Protein 7NLJ (pdb70)

InterPro domains:
  IPR042885 Heavy metal-associated isoprenylated plant protein 47/16 [PTHR46932] (3-124)

Organism: Setaria italica (NCBI:txid4555)

B-factor: mean 47.0, std 15.55, range [26.05, 109.4]

Secondary structure (DSSP, 8-state):
---EEEEEEE---SHHHHHHHHHHHHHSTTEEEEEEESTTS-EEEEEESS--HHHHHHHHHHHHS-EEEEEEEE----/--HHHHHHTT--GGGSPPPP----TTSPPP-EEEEEEETTEEEEEEEE-SSEEEEEEETTEEEEEEE-TT--EE----TTEEEEEEEPTT-

Structure (mmCIF, N/CA/C/O backbone):
data_7NLJ
#
_entry.id   7NLJ
#
_cell.length_a   46.208
_cell.length_b   46.684
_cell.length_c   88.953
_cell.angle_alpha   90.000
_cell.angle_beta   90.000
_cell.angle_gamma   90.000
#
_symmetry.space_group_name_H-M   'P 21 21 21'
#
loop_
_entity.id
_entity.type
_entity.pdbx_description
1 polymer sHMA25
2 polymer APikL2A
3 non-polymer 1,2-ETHANEDIOL
4 water water
#
loop_
_atom_site.group_PDB
_atom_site.id
_atom_site.type_symbol
_atom_site.label_atom_id
_atom_site.label_alt_id
_atom_site.label_comp_id
_atom_site.label_asym_id
_atom_site.label_entity_id
_atom_site.label_seq_id
_atom_site.pdbx_PDB_ins_code
_atom_site.Cartn_x
_atom_site.Cartn_y
_atom_site.Cartn_z
_atom_site.occupancy
_atom_site.B_iso_or_equiv
_atom_site.auth_seq_id
_atom_site.auth_comp_id
_atom_site.auth_asym_id
_atom_site.auth_atom_id
_atom_site.pdbx_PDB_model_num
ATOM 1 N N . GLY A 1 1 ? 1.208 33.642 -8.601 1.00 68.91 1 GLY A N 1
ATOM 2 C CA . GLY A 1 1 ? 0.660 33.381 -9.952 1.00 68.06 1 GLY A CA 1
ATOM 3 C C . GLY A 1 1 ? 0.951 31.935 -10.340 1.00 62.69 1 GLY A C 1
ATOM 4 O O . GLY A 1 1 ? 1.531 31.204 -9.539 1.00 62.85 1 GLY A O 1
ATOM 5 N N . PRO A 1 2 ? 0.589 31.490 -11.569 1.00 62.84 2 PRO A N 1
ATOM 6 C CA . PRO A 1 2 ? 0.662 30.067 -11.940 1.00 53.42 2 PRO A CA 1
ATOM 7 C C . PRO A 1 2 ? 2.105 29.514 -11.941 1.00 48.46 2 PRO A C 1
ATOM 8 O O . PRO A 1 2 ? 3.037 30.271 -12.323 1.00 46.72 2 PRO A O 1
ATOM 12 N N . LYS A 1 3 ? 2.275 28.286 -11.453 1.00 39.19 3 LYS A N 1
ATOM 13 C CA . LYS A 1 3 ? 3.541 27.515 -11.426 1.00 39.83 3 LYS A CA 1
ATOM 14 C C . LYS A 1 3 ? 3.202 26.110 -11.942 1.00 35.32 3 LYS A C 1
ATOM 15 O O . LYS A 1 3 ? 2.044 25.689 -11.741 1.00 33.79 3 LYS A O 1
ATOM 21 N N . GLN A 1 4 ? 4.138 25.470 -12.631 1.00 35.08 4 GLN A N 1
ATOM 22 C CA . GLN A 1 4 ? 3.956 24.098 -13.163 1.00 33.17 4 GLN A CA 1
ATOM 23 C C . GLN A 1 4 ? 4.935 23.151 -12.446 1.00 32.45 4 GLN A C 1
ATOM 24 O O . GLN A 1 4 ? 6.089 23.541 -12.107 1.00 32.52 4 GLN A O 1
ATOM 30 N N . LYS A 1 5 ? 4.524 21.904 -12.279 1.00 31.48 5 LYS A N 1
ATOM 31 C CA . LYS A 1 5 ? 5.409 20.794 -11.874 1.00 30.70 5 LYS A CA 1
ATOM 32 C C . LYS A 1 5 ? 5.613 19.938 -13.111 1.00 29.65 5 LYS A C 1
ATOM 33 O O . LYS A 1 5 ? 4.619 19.408 -13.674 1.00 29.92 5 LYS A O 1
ATOM 39 N N . ILE A 1 6 ? 6.835 19.885 -13.592 1.00 27.22 6 ILE A N 1
ATOM 40 C CA . ILE A 1 6 ? 7.116 19.208 -14.883 1.00 28.26 6 ILE A CA 1
ATOM 41 C C . ILE A 1 6 ? 8.091 18.067 -14.601 1.00 27.74 6 ILE A C 1
ATOM 42 O O . ILE A 1 6 ? 9.172 18.328 -14.108 1.00 27.95 6 ILE A O 1
ATOM 47 N N . VAL A 1 7 ? 7.721 16.853 -14.965 1.00 29.00 7 VAL A N 1
ATOM 48 C CA . VAL A 1 7 ? 8.601 15.670 -14.855 1.00 26.97 7 VAL A CA 1
ATOM 49 C C . VAL A 1 7 ? 9.222 15.383 -16.200 1.00 27.24 7 VAL A C 1
ATOM 50 O O . VAL A 1 7 ? 8.509 15.257 -17.250 1.00 27.75 7 VAL A O 1
ATOM 54 N N . ILE A 1 8 ? 10.554 15.234 -16.178 1.00 27.85 8 ILE A N 1
ATOM 55 C CA . ILE A 1 8 ? 11.334 14.860 -17.375 1.00 30.46 8 ILE A CA 1
ATOM 56 C C . ILE A 1 8 ? 11.887 13.462 -17.127 1.00 31.28 8 ILE A C 1
ATOM 57 O O . ILE A 1 8 ? 12.511 13.272 -16.069 1.00 34.18 8 ILE A O 1
ATOM 62 N N . LYS A 1 9 ? 11.657 12.527 -18.044 1.00 33.32 9 LYS A N 1
ATOM 63 C CA . LYS A 1 9 ? 12.306 11.203 -17.985 1.00 33.85 9 LYS A CA 1
ATOM 64 C C . LYS A 1 9 ? 13.598 11.294 -18.794 1.00 35.48 9 LYS A C 1
ATOM 65 O O . LYS A 1 9 ? 13.600 11.947 -19.855 1.00 37.81 9 LYS A O 1
ATOM 71 N N . ALA A 1 10 ? 14.674 10.701 -18.297 1.00 37.35 10 ALA A N 1
ATOM 72 C CA . ALA A 1 10 ? 16.001 10.704 -18.952 1.00 38.75 10 ALA A CA 1
ATOM 73 C C . ALA A 1 10 ? 16.765 9.427 -18.585 1.00 40.76 10 ALA A C 1
ATOM 74 O O . ALA A 1 10 ? 16.320 8.704 -17.688 1.00 40.06 10 ALA A O 1
ATOM 76 N N . THR A 1 11 ? 17.842 9.111 -19.314 1.00 44.16 11 THR A N 1
ATOM 77 C CA . THR A 1 11 ? 18.748 7.988 -19.008 1.00 46.81 11 THR A CA 1
ATOM 78 C C . THR A 1 11 ? 19.640 8.432 -17.846 1.00 46.71 11 THR A C 1
ATOM 79 O O . THR A 1 11 ? 20.576 9.217 -18.074 1.00 48.26 11 THR A O 1
ATOM 83 N N . MET A 1 12 ? 19.238 8.071 -16.636 1.00 46.28 12 MET A N 1
ATOM 84 C CA . MET A 1 12 ? 20.002 8.286 -15.392 1.00 46.38 12 MET A CA 1
ATOM 85 C C . MET A 1 12 ? 19.849 6.986 -14.622 1.00 48.28 12 MET A C 1
ATOM 86 O O . MET A 1 12 ? 18.729 6.718 -14.150 1.00 52.82 12 MET A O 1
ATOM 91 N N . SER A 1 13 ? 20.915 6.198 -14.514 1.00 49.77 13 SER A N 1
ATOM 92 C CA . SER A 1 13 ? 20.892 4.880 -13.832 1.00 50.35 13 SER A CA 1
ATOM 93 C C . SER A 1 13 ? 21.843 4.860 -12.621 1.00 49.10 13 SER A C 1
ATOM 94 O O . SER A 1 13 ? 22.054 3.781 -12.066 1.00 51.10 13 SER A O 1
ATOM 97 N N . ASN A 1 14 ? 22.338 6.007 -12.163 1.00 46.35 14 ASN A N 1
ATOM 98 C CA . ASN A 1 14 ? 23.265 6.061 -11.004 1.00 46.86 14 ASN A CA 1
ATOM 99 C C . ASN A 1 14 ? 23.210 7.449 -10.385 1.00 43.48 14 ASN A C 1
ATOM 100 O O . ASN A 1 14 ? 22.689 8.360 -10.999 1.00 40.28 14 ASN A O 1
ATOM 105 N N . ALA A 1 15 ? 23.708 7.570 -9.164 1.00 44.05 15 ALA A N 1
ATOM 106 C CA . ALA A 1 15 ? 23.674 8.836 -8.402 1.00 44.12 15 ALA A CA 1
ATOM 107 C C . ALA A 1 15 ? 24.478 9.930 -9.136 1.00 44.92 15 ALA A C 1
ATOM 108 O O . ALA A 1 15 ? 24.054 11.102 -9.135 1.00 44.65 15 ALA A O 1
ATOM 110 N N . LYS A 1 16 ? 25.585 9.589 -9.794 1.00 46.45 16 LYS A N 1
ATOM 111 C CA . LYS A 1 16 ? 26.380 10.617 -10.515 1.00 48.93 16 LYS A CA 1
ATOM 112 C C . LYS A 1 16 ? 25.555 11.277 -11.630 1.00 46.76 16 LYS A C 1
ATOM 113 O O . LYS A 1 16 ? 25.588 12.502 -11.751 1.00 44.01 16 LYS A O 1
ATOM 119 N N . SER A 1 17 ? 24.934 10.510 -12.515 1.00 46.81 17 SER A N 1
ATOM 120 C CA . SER A 1 17 ? 24.200 11.118 -13.659 1.00 46.16 17 SER A CA 1
ATOM 121 C C . SER A 1 17 ? 22.951 11.815 -13.113 1.00 41.42 17 SER A C 1
ATOM 122 O O . SER A 1 17 ? 22.597 12.898 -13.605 1.00 41.45 17 SER A O 1
ATOM 125 N N . ARG A 1 18 ? 22.353 11.290 -12.045 1.00 39.43 18 ARG A N 1
ATOM 126 C CA . ARG A 1 18 ? 21.180 11.946 -11.408 1.00 36.68 18 ARG A CA 1
ATOM 127 C C . ARG A 1 18 ? 21.609 13.318 -10.883 1.00 35.48 18 ARG A C 1
ATOM 128 O O . ARG A 1 18 ? 20.870 14.331 -11.108 1.00 37.50 18 ARG A O 1
ATOM 136 N N . ALA A 1 19 ? 22.753 13.360 -10.207 1.00 38.44 19 ALA A N 1
ATOM 137 C CA . ALA A 1 19 ? 23.318 14.603 -9.661 1.00 39.72 19 ALA A CA 1
ATOM 138 C C . ALA A 1 19 ? 23.545 15.610 -10.799 1.00 41.44 19 ALA A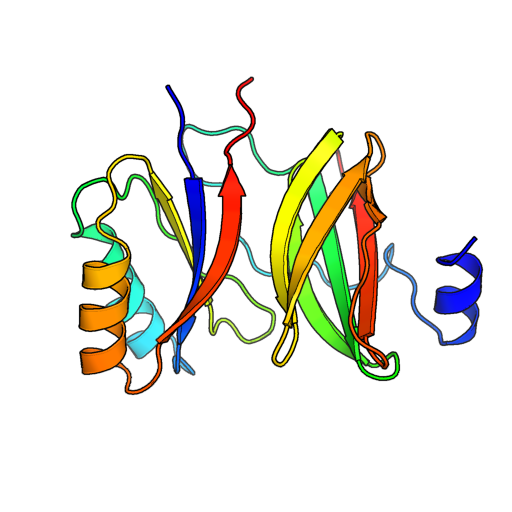 C 1
ATOM 139 O O . ALA A 1 19 ? 23.158 16.773 -10.639 1.00 40.80 19 ALA A O 1
ATOM 141 N N . GLN A 1 20 ? 24.189 15.194 -11.899 1.00 44.65 20 GLN A N 1
ATOM 142 C CA . GLN A 1 20 ? 24.462 16.100 -13.050 1.00 47.05 20 GLN A CA 1
ATOM 143 C C . GLN A 1 20 ? 23.147 16.703 -13.569 1.00 43.02 20 GLN A C 1
ATOM 144 O O . GLN A 1 20 ? 23.118 17.925 -13.817 1.00 43.34 20 GLN A O 1
ATOM 150 N N . ALA A 1 21 ? 22.093 15.900 -13.716 1.00 42.25 21 ALA A N 1
ATOM 151 C CA . ALA A 1 21 ? 20.749 16.343 -14.198 1.00 41.75 21 ALA A CA 1
ATOM 152 C C . ALA A 1 21 ? 20.148 17.400 -13.260 1.00 40.36 21 ALA A C 1
ATOM 153 O O . ALA A 1 21 ? 19.686 18.479 -13.709 1.00 40.52 21 ALA A O 1
ATOM 155 N N . MET A 1 22 ? 20.183 17.123 -11.963 1.00 38.27 22 MET A N 1
ATOM 156 C CA . MET A 1 22 ? 19.695 18.075 -10.945 1.00 38.31 22 MET A CA 1
ATOM 157 C C . MET A 1 22 ? 20.484 19.375 -11.014 1.00 38.42 22 MET A C 1
ATOM 158 O O . MET A 1 22 ? 19.852 20.445 -11.021 1.00 39.09 22 MET A O 1
ATOM 163 N N . VAL A 1 23 ? 21.815 19.334 -11.079 1.00 40.71 23 VAL A N 1
ATOM 164 C CA . VAL A 1 23 ? 22.577 20.613 -11.141 1.00 42.65 23 VAL A CA 1
ATOM 165 C C . VAL A 1 23 ? 22.162 21.407 -12.391 1.00 42.85 23 VAL A C 1
ATOM 166 O O . VAL A 1 23 ? 21.938 22.618 -12.294 1.00 43.24 23 VAL A O 1
ATOM 170 N N . LEU A 1 24 ? 22.092 20.752 -13.542 1.00 45.44 24 LEU A N 1
ATOM 171 C CA . LEU A 1 24 ? 21.732 21.412 -14.832 1.00 48.67 24 LEU A CA 1
ATOM 172 C C . LEU A 1 24 ? 20.336 22.030 -14.714 1.00 46.34 24 LEU A C 1
ATOM 173 O O . LEU A 1 24 ? 20.148 23.201 -15.090 1.00 47.91 24 LEU A O 1
ATOM 178 N N . ALA A 1 25 ? 19.391 21.273 -14.176 1.00 44.75 25 ALA A N 1
ATOM 179 C CA . ALA A 1 25 ? 18.004 21.762 -14.016 1.00 41.50 25 ALA A CA 1
ATOM 180 C C . ALA A 1 25 ? 18.002 22.950 -13.040 1.00 45.29 25 ALA A C 1
ATOM 181 O O . ALA A 1 25 ? 17.318 23.953 -13.310 1.00 46.20 25 ALA A O 1
ATOM 183 N N . SER A 1 26 ? 18.765 22.884 -11.942 1.00 45.16 26 SER A N 1
ATOM 184 C CA . SER A 1 26 ? 18.748 23.933 -10.887 1.00 47.43 26 SER A CA 1
ATOM 185 C C . SER A 1 26 ? 19.255 25.253 -11.446 1.00 49.03 26 SER A C 1
ATOM 186 O O . SER A 1 26 ? 18.866 26.275 -10.910 1.00 51.71 26 SER A O 1
ATOM 189 N N . LYS A 1 27 ? 20.068 25.224 -12.495 1.00 51.06 27 LYS A N 1
ATOM 190 C CA . LYS A 1 27 ? 20.671 26.460 -13.054 1.00 56.15 27 LYS A CA 1
ATOM 191 C C . LYS A 1 27 ? 19.723 27.149 -14.050 1.00 54.99 27 LYS A C 1
ATOM 192 O O . LYS A 1 27 ? 19.961 28.343 -14.361 1.00 56.21 27 LYS A O 1
ATOM 198 N N . ALA A 1 28 ? 18.681 26.459 -14.511 1.00 51.62 28 ALA A N 1
ATOM 199 C CA . ALA A 1 28 ? 17.760 27.002 -15.536 1.00 51.89 28 ALA A CA 1
ATOM 200 C C . ALA A 1 28 ? 16.866 28.083 -14.911 1.00 52.40 28 ALA A C 1
ATOM 201 O O . ALA A 1 28 ? 16.319 27.863 -13.815 1.00 50.46 28 ALA A O 1
ATOM 203 N N . ASN A 1 29 ? 16.705 29.207 -15.615 1.00 52.18 29 ASN A N 1
ATOM 204 C CA . ASN A 1 29 ? 15.812 30.319 -15.206 1.00 53.96 29 ASN A CA 1
ATOM 205 C C . ASN A 1 29 ? 14.417 29.772 -14.959 1.00 49.27 29 ASN A C 1
ATOM 206 O O . ASN A 1 29 ? 13.927 28.915 -15.740 1.00 47.84 29 ASN A O 1
ATOM 211 N N . GLY A 1 30 ? 13.814 30.252 -13.886 1.00 49.06 30 GLY A N 1
ATOM 212 C CA . GLY A 1 30 ? 12.446 29.878 -13.503 1.00 46.84 30 GLY A CA 1
ATOM 213 C C . GLY A 1 30 ? 12.389 28.602 -12.701 1.00 41.89 30 GLY A C 1
ATOM 214 O O . GLY A 1 30 ? 11.338 28.384 -12.093 1.00 41.72 30 GLY A O 1
ATOM 215 N N . VAL A 1 31 ? 13.462 27.810 -12.625 1.00 40.76 31 VAL A N 1
ATOM 216 C CA . VAL A 1 31 ? 13.365 26.551 -11.829 1.00 39.15 31 VAL A CA 1
ATOM 217 C C . VAL A 1 31 ? 13.525 26.916 -10.355 1.00 40.50 31 VAL A C 1
ATOM 218 O O . VAL A 1 31 ? 14.623 27.415 -9.965 1.00 43.21 31 VAL A O 1
ATOM 222 N N . GLY A 1 32 ? 12.461 26.743 -9.579 1.00 37.76 32 GLY A N 1
ATOM 223 C CA . GLY A 1 32 ? 12.427 27.048 -8.136 1.00 39.58 32 GLY A CA 1
ATOM 224 C C . GLY A 1 32 ? 12.963 25.874 -7.323 1.00 38.74 32 GLY A C 1
ATOM 225 O O . GLY A 1 32 ? 13.582 26.098 -6.221 1.00 41.66 32 GLY A O 1
ATOM 226 N N A SER A 1 33 ? 12.728 24.657 -7.817 0.50 36.79 33 SER A N 1
ATOM 227 N N B SER A 1 33 ? 12.749 24.651 -7.808 0.50 36.35 33 SER A N 1
ATOM 228 C CA A SER A 1 33 ? 13.054 23.390 -7.111 0.50 35.27 33 SER A CA 1
ATOM 229 C CA B SER A 1 33 ? 13.225 23.410 -7.139 0.50 34.73 33 SER A CA 1
ATOM 230 C C A SER A 1 33 ? 13.171 22.245 -8.114 0.50 34.45 33 SER A C 1
ATOM 231 C C B SER A 1 33 ? 13.281 22.256 -8.135 0.50 34.42 33 SER A C 1
ATOM 232 O O A SER A 1 33 ? 12.501 22.283 -9.195 0.50 32.58 33 SER A O 1
ATOM 233 O O B SER A 1 33 ? 12.578 22.287 -9.196 0.50 32.95 33 SER A O 1
ATOM 238 N N A VAL A 1 34 ? 13.955 21.226 -7.764 0.50 31.91 34 VAL A N 1
ATOM 239 N N B VAL A 1 34 ? 14.063 21.241 -7.786 0.50 32.98 34 VAL A N 1
ATOM 240 C CA A VAL A 1 34 ? 14.110 20.008 -8.599 0.50 31.68 34 VAL A CA 1
ATOM 241 C CA B VAL A 1 34 ? 14.174 19.988 -8.571 0.50 33.21 34 VAL A CA 1
ATOM 242 C C A VAL A 1 34 ? 14.292 18.810 -7.667 0.50 31.91 34 VAL A C 1
ATOM 243 C C B VAL A 1 34 ? 14.174 18.834 -7.573 0.50 32.03 34 VAL A C 1
ATOM 244 O O A VAL A 1 34 ? 15.088 18.938 -6.719 0.50 32.96 34 VAL A O 1
ATOM 245 O O B VAL A 1 34 ? 14.658 19.026 -6.458 0.50 31.55 34 VAL A O 1
ATOM 252 N N . GLY A 1 35 ? 13.617 17.696 -7.959 1.00 32.03 35 GLY A N 1
ATOM 253 C CA . GLY A 1 35 ? 13.791 16.440 -7.203 1.00 32.23 35 GLY A CA 1
ATOM 254 C C . GLY A 1 35 ? 13.721 15.236 -8.100 1.00 32.56 35 GLY A C 1
ATOM 255 O O . GLY A 1 35 ? 13.052 15.304 -9.136 1.00 33.91 35 GLY A O 1
ATOM 256 N N . ILE A 1 36 ? 14.331 14.141 -7.647 1.00 31.27 36 ILE A N 1
ATOM 257 C CA . ILE A 1 36 ? 14.310 12.841 -8.355 1.00 32.40 36 ILE A CA 1
ATOM 258 C C . ILE A 1 36 ? 12.955 12.187 -8.104 1.00 33.96 36 ILE A C 1
ATOM 259 O O . ILE A 1 36 ? 12.396 12.286 -6.993 1.00 32.69 36 ILE A O 1
ATOM 264 N N . THR A 1 37 ? 12.387 11.574 -9.123 1.00 30.55 37 THR A N 1
ATOM 265 C CA . THR A 1 37 ? 11.145 10.806 -8.956 1.00 31.44 37 THR A CA 1
ATOM 266 C C . THR A 1 37 ? 11.247 9.551 -9.808 1.00 31.89 37 THR A C 1
ATOM 267 O O . THR A 1 37 ? 12.243 9.385 -10.543 1.00 31.90 37 THR A O 1
ATOM 271 N N . GLY A 1 38 ? 10.221 8.719 -9.717 1.00 32.81 38 GLY A N 1
ATOM 272 C CA . GLY A 1 38 ? 10.149 7.533 -10.557 1.00 32.33 38 GLY A CA 1
ATOM 273 C C . GLY A 1 38 ? 10.626 6.308 -9.828 1.00 34.10 38 GLY A C 1
ATOM 274 O O . GLY A 1 38 ? 11.593 6.430 -8.985 1.00 36.78 38 GLY A O 1
ATOM 275 N N . ASP A 1 39 ? 9.977 5.180 -10.125 1.00 34.06 39 ASP A N 1
ATOM 276 C CA . ASP A 1 39 ? 10.334 3.862 -9.518 1.00 37.42 39 ASP A CA 1
ATOM 277 C C . ASP A 1 39 ? 11.816 3.562 -9.804 1.00 38.58 39 ASP A C 1
ATOM 278 O O . ASP A 1 39 ? 12.477 2.986 -8.957 1.00 39.64 39 ASP A O 1
ATOM 283 N N . LEU A 1 40 ? 12.345 3.943 -10.958 1.00 39.66 40 LEU A N 1
ATOM 284 C CA . LEU A 1 40 ? 13.757 3.682 -11.326 1.00 41.16 40 LEU A CA 1
ATOM 285 C C . LEU A 1 40 ? 14.634 4.922 -11.144 1.00 37.18 40 LEU A C 1
ATOM 286 O O . LEU A 1 40 ? 15.789 4.883 -11.546 1.00 39.43 40 LEU A O 1
ATOM 291 N N . LYS A 1 41 ? 14.128 5.961 -10.502 1.00 36.57 41 LYS A N 1
ATOM 292 C CA . LYS A 1 41 ? 14.851 7.239 -10.321 1.00 35.56 41 LYS A CA 1
ATOM 293 C C . LYS A 1 41 ? 15.397 7.710 -11.662 1.00 35.75 41 LYS A C 1
ATOM 294 O O . LYS A 1 41 ? 16.561 8.169 -11.724 1.00 35.73 41 LYS A O 1
ATOM 300 N N . ASP A 1 42 ? 14.579 7.606 -12.716 1.00 33.22 42 ASP A N 1
ATOM 301 C CA . ASP A 1 42 ? 14.968 8.013 -14.090 1.00 36.41 42 ASP A CA 1
ATOM 302 C C . ASP A 1 42 ? 14.207 9.275 -14.461 1.00 33.25 42 ASP A C 1
ATOM 303 O O . ASP A 1 42 ? 14.089 9.566 -15.666 1.00 34.51 42 ASP A O 1
ATOM 308 N N . GLN A 1 43 ? 13.654 9.952 -13.451 1.00 33.90 43 GLN A N 1
ATOM 309 C CA . GLN A 1 43 ? 12.834 11.160 -13.675 1.00 31.53 43 GLN A CA 1
ATOM 310 C C . GLN A 1 43 ? 13.300 12.253 -12.731 1.00 33.17 43 GLN A C 1
ATOM 311 O O . GLN A 1 43 ? 13.647 11.962 -11.571 1.00 32.84 43 GLN A O 1
ATOM 317 N N . LEU A 1 44 ? 13.235 13.476 -13.230 1.00 34.34 44 LEU A N 1
ATOM 318 C CA . LEU A 1 44 ? 13.352 14.671 -12.390 1.00 36.61 44 LEU A CA 1
ATOM 319 C C . LEU A 1 44 ? 12.165 15.595 -12.603 1.00 32.43 44 LEU A C 1
ATOM 320 O O . LEU A 1 44 ? 11.720 15.822 -13.741 1.00 32.08 44 LEU A O 1
ATOM 325 N N . GLU A 1 45 ? 11.680 16.059 -11.475 1.00 31.28 45 GLU A N 1
ATOM 326 C CA . GLU A 1 45 ? 10.560 17.005 -11.442 1.00 29.03 45 GLU A CA 1
ATOM 327 C C . GLU A 1 45 ? 11.111 18.379 -11.131 1.00 28.77 45 GLU A C 1
ATOM 328 O O . GLU A 1 45 ? 11.712 18.572 -10.000 1.00 29.71 45 GLU A O 1
ATOM 334 N N . VAL A 1 46 ? 10.799 19.326 -12.010 1.00 27.11 46 VAL A N 1
ATOM 335 C CA . VAL A 1 46 ? 11.138 20.757 -11.801 1.00 30.45 46 VAL A CA 1
ATOM 336 C C . VAL A 1 46 ? 9.860 21.505 -11.494 1.00 32.12 46 VAL A C 1
ATOM 337 O O . VAL A 1 46 ? 8.815 21.115 -11.987 1.00 31.07 46 VAL A O 1
ATOM 341 N N . VAL A 1 47 ? 9.939 22.538 -10.680 1.00 32.76 47 VAL A N 1
ATOM 342 C CA . VAL A 1 47 ? 8.766 23.350 -10.282 1.00 33.49 47 VAL A CA 1
ATOM 343 C C . VAL A 1 47 ? 9.132 24.805 -10.540 1.00 36.61 47 VAL A C 1
ATOM 344 O O . VAL A 1 47 ? 10.235 25.204 -10.138 1.00 35.51 47 VAL A O 1
ATOM 348 N N . GLY A 1 48 ? 8.246 25.536 -11.202 1.00 35.38 48 GLY A N 1
ATOM 349 C CA . GLY A 1 48 ? 8.493 26.968 -11.432 1.00 37.22 48 GLY A CA 1
ATOM 350 C C . GLY A 1 48 ? 7.610 27.566 -12.486 1.00 38.66 48 GLY A C 1
ATOM 351 O O . GLY A 1 48 ? 6.736 26.880 -13.065 1.00 36.29 48 GLY A O 1
ATOM 352 N N . VAL A 1 49 ? 7.812 28.850 -12.688 1.00 42.39 49 VAL A N 1
ATOM 353 C CA . VAL A 1 49 ? 7.081 29.644 -13.709 1.00 46.05 49 VAL A CA 1
ATOM 354 C C . VAL A 1 49 ? 8.158 30.282 -14.560 1.00 48.48 49 VAL A C 1
ATOM 355 O O . VAL A 1 49 ? 9.240 30.657 -14.006 1.00 45.47 49 VAL A O 1
ATOM 359 N N . GLY A 1 50 ? 7.902 30.321 -15.861 1.00 49.73 50 GLY A N 1
ATOM 360 C CA . GLY A 1 50 ? 8.782 30.976 -16.836 1.00 52.63 50 GLY A CA 1
ATOM 361 C C . GLY A 1 50 ? 9.943 30.070 -17.184 1.00 51.13 50 GLY A C 1
ATOM 362 O O . GLY A 1 50 ? 10.942 30.570 -17.685 1.00 51.19 50 GLY A O 1
ATOM 363 N N . ILE A 1 51 ? 9.828 28.770 -16.904 1.00 51.13 51 ILE A N 1
ATOM 364 C CA . ILE A 1 51 ? 10.918 27.815 -17.236 1.00 50.19 51 ILE A CA 1
ATOM 365 C C . ILE A 1 51 ? 10.938 27.663 -18.748 1.00 56.92 51 ILE A C 1
ATOM 366 O O . ILE A 1 51 ? 9.856 27.454 -19.336 1.00 59.26 51 ILE A O 1
ATOM 371 N N . ASP A 1 52 ? 12.119 27.747 -19.339 1.00 55.29 52 ASP A N 1
ATOM 372 C CA . ASP A 1 52 ? 12.327 27.396 -20.760 1.00 57.81 52 ASP A CA 1
ATOM 373 C C . ASP A 1 52 ? 12.496 25.876 -20.861 1.00 53.91 52 ASP A C 1
ATOM 374 O O . ASP A 1 52 ? 13.623 25.386 -20.840 1.00 52.40 52 ASP A O 1
ATOM 379 N N . ILE A 1 53 ? 11.395 25.140 -20.951 1.00 54.91 53 ILE A N 1
ATOM 380 C CA . ILE A 1 53 ? 11.418 23.653 -20.821 1.00 54.15 53 ILE A CA 1
ATOM 381 C C . ILE A 1 53 ? 12.067 23.064 -22.067 1.00 55.43 53 ILE A C 1
ATOM 382 O O . ILE A 1 53 ? 12.751 22.026 -21.960 1.00 52.35 53 ILE A O 1
ATOM 387 N N . ALA A 1 54 ? 11.767 23.636 -23.228 1.00 57.66 54 ALA A N 1
ATOM 388 C CA . ALA A 1 54 ? 12.308 23.148 -24.510 1.00 59.90 54 ALA A CA 1
ATOM 389 C C . ALA A 1 54 ? 13.829 23.158 -24.374 1.00 59.69 54 ALA A C 1
ATOM 390 O O . ALA A 1 54 ? 14.457 22.111 -24.538 1.00 60.27 54 ALA A O 1
ATOM 392 N N . CYS A 1 55 ? 14.379 24.286 -23.951 1.00 61.86 55 CYS A N 1
ATOM 393 C CA . CYS A 1 55 ? 15.829 24.466 -23.703 1.00 64.32 55 CYS A CA 1
ATOM 394 C C . CYS A 1 55 ? 16.312 23.483 -22.635 1.00 59.05 55 CYS A C 1
ATOM 395 O O . CYS A 1 55 ? 17.363 22.882 -22.825 1.00 61.80 55 CYS A O 1
ATOM 398 N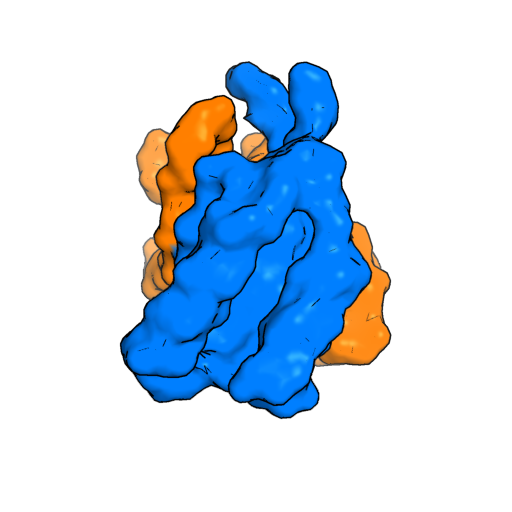 N . LEU A 1 56 ? 15.601 23.359 -21.522 1.00 55.70 56 LEU A N 1
ATOM 399 C CA . LEU A 1 56 ? 16.030 22.462 -20.422 1.00 53.28 56 LEU A CA 1
ATOM 400 C C . LEU A 1 56 ? 16.080 21.010 -20.925 1.00 52.81 56 LEU A C 1
ATOM 401 O O . LEU A 1 56 ? 17.130 20.380 -20.762 1.00 56.29 56 LEU A O 1
ATOM 406 N N . VAL A 1 57 ? 15.028 20.519 -21.589 1.00 50.43 57 VAL A N 1
ATOM 407 C CA . VAL A 1 57 ? 15.008 19.162 -22.216 1.00 49.29 57 VAL A CA 1
ATOM 408 C C . VAL A 1 57 ? 16.177 19.035 -23.223 1.00 52.83 57 VAL A C 1
ATOM 409 O O . VAL A 1 57 ? 16.812 17.963 -23.260 1.00 49.33 57 VAL A O 1
ATOM 413 N N . ARG A 1 58 ? 16.474 20.081 -23.995 1.00 55.70 58 ARG A N 1
ATOM 414 C CA . ARG A 1 58 ? 17.568 20.061 -25.011 1.00 63.95 58 ARG A CA 1
ATOM 415 C C . ARG A 1 58 ? 18.926 19.857 -24.322 1.00 63.94 58 ARG A C 1
ATOM 416 O O . ARG A 1 58 ? 19.706 19.014 -24.802 1.00 60.96 58 ARG A O 1
ATOM 424 N N . CYS A 1 59 ? 19.211 20.615 -23.255 1.00 64.33 59 CYS A N 1
ATOM 425 C CA . CYS A 1 59 ? 20.482 20.549 -22.475 1.00 66.63 59 CYS A CA 1
ATOM 426 C C . CYS A 1 59 ? 20.616 19.165 -21.831 1.00 61.42 59 CYS A C 1
ATOM 427 O O . CYS A 1 59 ? 21.705 18.598 -21.880 1.00 64.35 59 CYS A O 1
ATOM 430 N N . LEU A 1 60 ? 19.541 18.654 -21.230 1.00 56.76 60 LEU A N 1
ATOM 431 C CA . LEU A 1 60 ? 19.523 17.293 -20.641 1.00 53.86 60 LEU A CA 1
ATOM 432 C C . LEU A 1 60 ? 19.642 16.254 -21.761 1.00 56.54 60 LEU A C 1
ATOM 433 O O . LEU A 1 60 ? 20.336 15.245 -21.540 1.00 58.95 60 LEU A O 1
ATOM 438 N N . ARG A 1 61 ? 18.982 16.452 -22.902 1.00 57.60 61 ARG A N 1
ATOM 439 C CA . ARG A 1 61 ? 19.017 15.427 -23.982 1.00 62.11 61 ARG A CA 1
ATOM 440 C C . ARG A 1 61 ? 20.462 15.321 -24.493 1.00 65.98 61 ARG A C 1
ATOM 441 O O . ARG A 1 61 ? 20.899 14.189 -24.774 1.00 67.59 61 ARG A O 1
ATOM 449 N N . LYS A 1 62 ? 21.192 16.441 -24.553 1.00 67.75 62 LYS A N 1
ATOM 450 C CA . LYS A 1 62 ? 22.609 16.476 -25.028 1.00 72.08 62 LYS A CA 1
ATOM 451 C C . LYS A 1 62 ? 23.472 15.718 -24.027 1.00 72.47 62 LYS A C 1
ATOM 452 O O . LYS A 1 62 ? 24.363 14.988 -24.452 1.00 75.65 62 LYS A O 1
ATOM 458 N N . LYS A 1 63 ? 23.248 15.960 -22.739 1.00 68.66 63 LYS A N 1
ATOM 459 C CA . LYS A 1 63 ? 24.133 15.452 -21.668 1.00 67.70 63 LYS A CA 1
ATOM 460 C C . LYS A 1 63 ? 23.889 13.952 -21.486 1.00 65.60 63 LYS A C 1
ATOM 461 O O . LYS A 1 63 ? 24.865 13.247 -21.193 1.00 65.70 63 LYS A O 1
ATOM 467 N N . LEU A 1 64 ? 22.640 13.486 -21.637 1.00 60.84 64 LEU A N 1
ATOM 468 C CA . LEU A 1 64 ? 22.204 12.125 -21.203 1.00 58.55 64 LEU A CA 1
ATOM 469 C C . LEU A 1 64 ? 21.672 11.266 -22.368 1.00 58.65 64 LEU A C 1
ATOM 470 O O . LEU A 1 64 ? 21.243 10.141 -22.073 1.00 59.20 64 LEU A O 1
ATOM 475 N N . ARG A 1 65 ? 21.610 11.773 -23.606 1.00 61.32 65 ARG A N 1
ATOM 476 C CA . ARG A 1 65 ? 21.243 10.995 -24.840 1.00 64.99 65 ARG A CA 1
ATOM 477 C C . ARG A 1 65 ? 19.726 11.030 -25.052 1.00 62.02 65 ARG A C 1
ATOM 478 O O . ARG A 1 65 ? 19.293 11.408 -26.155 1.00 63.07 65 ARG A O 1
ATOM 486 N N . TYR A 1 66 ? 18.965 10.662 -24.011 1.00 57.24 66 TYR A N 1
ATOM 487 C CA . TYR A 1 66 ? 17.484 10.635 -23.989 1.00 52.55 66 TYR A CA 1
ATOM 488 C C . TYR A 1 66 ? 16.955 11.494 -22.821 1.00 47.84 66 TYR A C 1
ATOM 489 O O . TYR A 1 66 ? 17.361 11.293 -21.645 1.00 43.19 66 TYR A O 1
ATOM 498 N N . ALA A 1 67 ? 16.064 12.428 -23.139 1.00 45.56 67 ALA A N 1
ATOM 499 C CA . ALA A 1 67 ? 15.263 13.174 -22.148 1.00 41.74 67 ALA A CA 1
ATOM 500 C C . ALA A 1 67 ? 13.962 13.619 -22.806 1.00 40.98 67 ALA A C 1
ATOM 501 O O . ALA A 1 67 ? 14.008 14.065 -23.959 1.00 42.49 67 ALA A O 1
ATOM 503 N N . GLU A 1 68 ? 12.844 13.498 -22.104 1.00 38.18 68 GLU A N 1
ATOM 504 C CA . GLU A 1 68 ? 11.553 13.999 -22.633 1.00 38.11 68 GLU A CA 1
ATOM 505 C C . GLU A 1 68 ? 10.613 14.282 -21.475 1.00 34.49 68 GLU A C 1
ATOM 506 O O . GLU A 1 68 ? 10.716 13.605 -20.415 1.00 34.43 68 GLU A O 1
ATOM 512 N N . ILE A 1 69 ? 9.693 15.221 -21.701 1.00 33.67 69 ILE A N 1
ATOM 513 C CA . ILE A 1 69 ? 8.667 15.565 -20.706 1.00 32.42 69 ILE A CA 1
ATOM 514 C C . ILE A 1 69 ? 7.724 14.372 -20.630 1.00 31.09 69 ILE A C 1
ATOM 515 O O . ILE A 1 69 ? 7.303 13.900 -21.713 1.00 29.54 69 ILE A O 1
ATOM 520 N N . VAL A 1 70 ? 7.367 13.951 -19.432 1.00 29.70 70 VAL A N 1
ATOM 521 C CA . VAL A 1 70 ? 6.403 12.822 -19.259 1.00 30.69 70 VAL A CA 1
ATOM 522 C C . VAL A 1 70 ? 5.258 13.177 -18.314 1.00 28.28 70 VAL A C 1
ATOM 523 O O . VAL A 1 70 ? 4.334 12.397 -18.318 1.00 31.59 70 VAL A O 1
ATOM 527 N N . LYS A 1 71 ? 5.292 14.292 -17.584 1.00 27.41 71 LYS A N 1
ATOM 528 C CA . LYS A 1 71 ? 4.173 14.709 -16.725 1.00 26.57 71 LYS A CA 1
ATOM 529 C C . LYS A 1 71 ? 4.191 16.218 -16.543 1.00 28.40 71 LYS A C 1
ATOM 530 O O . LYS A 1 71 ? 5.251 16.807 -16.357 1.00 29.12 71 LYS A O 1
ATOM 536 N N . VAL A 1 72 ? 3.004 16.778 -16.605 1.00 26.41 72 VAL A N 1
ATOM 537 C CA . VAL A 1 72 ? 2.784 18.214 -16.328 1.00 26.05 72 VAL A CA 1
ATOM 538 C C . VAL A 1 72 ? 1.594 18.295 -15.392 1.00 27.50 72 VAL A C 1
ATOM 539 O O . VAL A 1 72 ? 0.492 17.854 -15.757 1.00 28.51 72 VAL A O 1
ATOM 543 N N . GLU A 1 73 ? 1.791 18.930 -14.242 1.00 27.98 73 GLU A N 1
ATOM 544 C CA . GLU A 1 73 ? 0.694 19.224 -13.320 1.00 29.81 73 GLU A CA 1
ATOM 545 C C . GLU A 1 73 ? 0.826 20.681 -12.872 1.00 31.80 73 GLU A C 1
ATOM 546 O O . GLU A 1 73 ? 1.923 21.082 -12.425 1.00 31.72 73 GLU A O 1
ATOM 552 N N . GLU A 1 74 ? -0.264 21.415 -12.946 1.00 32.55 74 GLU A N 1
ATOM 553 C CA . GLU A 1 74 ? -0.269 22.822 -12.462 1.00 35.68 74 GLU A CA 1
ATOM 554 C C . GLU A 1 74 ? -0.188 22.769 -10.938 1.00 33.81 74 GLU A C 1
ATOM 555 O O . GLU A 1 74 ? -0.733 21.831 -10.346 1.00 33.11 74 GLU A O 1
ATOM 561 N N . VAL A 1 75 ? 0.527 23.683 -10.286 1.00 35.76 75 VAL A N 1
ATOM 562 C CA . VAL A 1 75 ? 0.488 23.739 -8.795 1.00 36.16 75 VAL A CA 1
ATOM 563 C C . VAL A 1 75 ? -0.893 24.244 -8.388 1.00 39.16 75 VAL A C 1
ATOM 564 O O . VAL A 1 75 ? -1.364 25.255 -8.965 1.00 40.09 75 VAL A O 1
ATOM 568 N N . LYS A 1 76 ? -1.496 23.598 -7.400 1.00 41.46 76 LYS A N 1
ATOM 569 C CA . LYS A 1 76 ? -2.837 23.963 -6.864 1.00 44.87 76 LYS A CA 1
ATOM 570 C C . LYS A 1 76 ? -2.605 24.808 -5.615 1.00 48.70 76 LYS A C 1
ATOM 571 O O . LYS A 1 76 ? -2.030 24.280 -4.641 1.00 50.93 76 LYS A O 1
ATOM 577 N N . ASP A 1 77 ? -2.897 26.096 -5.690 1.00 53.48 77 ASP A N 1
ATOM 578 C CA . ASP A 1 77 ? -2.538 27.059 -4.618 1.00 61.28 77 ASP A CA 1
ATOM 579 C C . ASP A 1 77 ? -3.323 26.721 -3.344 1.00 67.34 77 ASP A C 1
ATOM 580 O O . ASP A 1 77 ? -4.477 26.291 -3.471 1.00 69.47 77 ASP A O 1
ATOM 585 N N . LYS A 1 78 ? -2.676 26.874 -2.178 1.00 71.82 78 LYS A N 1
ATOM 586 C CA . LYS A 1 78 ? -3.289 26.920 -0.823 1.00 77.49 78 LYS A CA 1
ATOM 587 C C . LYS A 1 78 ? -3.681 25.505 -0.388 1.00 78.15 78 LYS A C 1
ATOM 588 O O . LYS A 1 78 ? -4.574 25.397 0.449 1.00 81.49 78 LYS A O 1
ATOM 594 N N . ASN B 2 3 ? -16.813 -0.652 -9.361 1.00 96.18 23 ASN B N 1
ATOM 595 C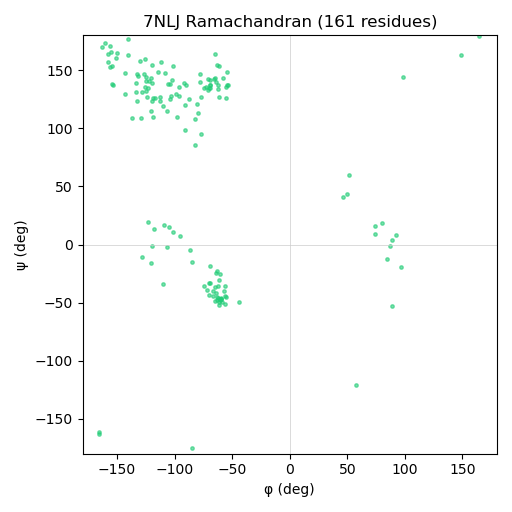 CA . ASN B 2 3 ? -15.508 -0.398 -8.682 1.00 93.83 23 ASN B CA 1
ATOM 596 C C . ASN B 2 3 ? -14.381 -1.094 -9.469 1.00 92.77 23 ASN B C 1
ATOM 597 O O . ASN B 2 3 ? -14.637 -2.163 -10.060 1.00 96.51 23 ASN B O 1
ATOM 602 N N . GLU B 2 4 ? -13.185 -0.491 -9.487 1.00 90.31 24 GLU B N 1
ATOM 603 C CA . GLU B 2 4 ? -11.993 -0.947 -10.256 1.00 86.42 24 GLU B CA 1
ATOM 604 C C . GLU B 2 4 ? -10.817 -1.243 -9.302 1.00 82.04 24 GLU B C 1
ATOM 605 O O . GLU B 2 4 ? -9.865 -1.893 -9.767 1.00 83.26 24 GLU B O 1
ATOM 611 N N . TYR B 2 5 ? -10.861 -0.767 -8.044 1.00 76.43 25 TYR B N 1
ATOM 612 C CA . TYR B 2 5 ? -10.026 -1.239 -6.897 1.00 76.06 25 TYR B CA 1
ATOM 613 C C . TYR B 2 5 ? -10.383 -2.697 -6.580 1.00 80.09 25 TYR B C 1
ATOM 614 O O . TYR B 2 5 ? -9.478 -3.520 -6.400 1.00 79.43 25 TYR B O 1
ATOM 623 N N . LEU B 2 6 ? -11.685 -2.975 -6.476 1.00 81.01 26 LEU B N 1
ATOM 624 C CA . LEU B 2 6 ? -12.277 -4.337 -6.398 1.00 86.50 26 LEU B CA 1
ATOM 625 C C . LEU B 2 6 ? -11.602 -5.249 -7.440 1.00 83.91 26 LEU B C 1
ATOM 626 O O . LEU B 2 6 ? -11.146 -6.342 -7.060 1.00 83.64 26 LEU B O 1
ATOM 631 N N . ASP B 2 7 ? -11.507 -4.806 -8.698 1.00 79.17 27 ASP B N 1
ATOM 632 C CA . ASP B 2 7 ? -10.923 -5.602 -9.812 1.00 77.84 27 ASP B CA 1
ATOM 633 C C . ASP B 2 7 ? -9.402 -5.746 -9.634 1.00 75.06 27 ASP B C 1
ATOM 634 O O . ASP B 2 7 ? -8.859 -6.845 -9.864 1.00 74.05 27 ASP B O 1
ATOM 639 N N . ALA B 2 8 ? -8.713 -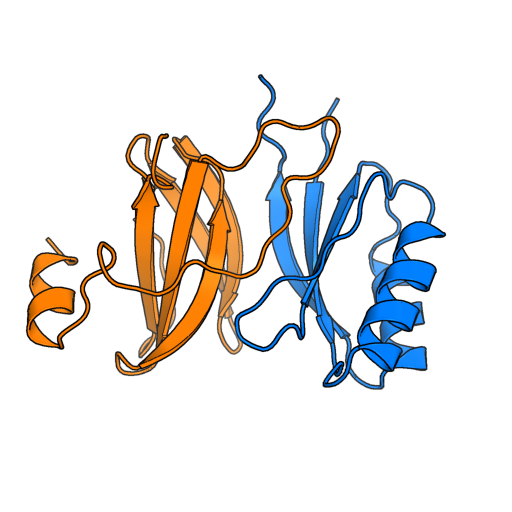4.664 -9.267 1.00 68.04 28 ALA B N 1
ATOM 640 C CA . ALA B 2 8 ? -7.249 -4.683 -9.038 1.00 67.65 28 ALA B CA 1
ATOM 641 C C . ALA B 2 8 ? -6.948 -5.763 -7.999 1.00 69.18 28 ALA B C 1
ATOM 642 O O . ALA B 2 8 ? -6.042 -6.585 -8.241 1.00 67.34 28 ALA B O 1
ATOM 644 N N . LYS B 2 9 ? -7.751 -5.773 -6.931 1.00 72.49 29 LYS B N 1
ATOM 645 C CA . LYS B 2 9 ? -7.610 -6.655 -5.748 1.00 77.94 29 LYS B CA 1
ATOM 646 C C . LYS B 2 9 ? -7.709 -8.123 -6.174 1.00 80.92 29 LYS B C 1
ATOM 647 O O . LYS B 2 9 ? -7.136 -8.955 -5.444 1.00 81.26 29 LYS B O 1
ATOM 653 N N . LYS B 2 10 ? -8.393 -8.415 -7.293 1.00 82.70 30 LYS B N 1
ATOM 654 C CA . LYS B 2 10 ? -8.508 -9.784 -7.880 1.00 88.85 30 LYS B CA 1
ATOM 655 C C . LYS B 2 10 ? -7.142 -10.210 -8.427 1.00 86.50 30 LYS B C 1
ATOM 656 O O . LYS B 2 10 ? -6.835 -11.416 -8.372 1.00 86.76 30 LYS B O 1
ATOM 662 N N . HIS B 2 11 ? -6.367 -9.250 -8.931 1.00 79.54 31 HIS B N 1
ATOM 663 C CA . HIS B 2 11 ? -5.023 -9.473 -9.520 1.00 79.25 31 HIS B CA 1
ATOM 664 C C . HIS B 2 11 ? -3.929 -9.228 -8.469 1.00 77.80 31 HIS B C 1
ATOM 665 O O . HIS B 2 11 ? -2.752 -9.287 -8.851 1.00 76.50 31 HIS B O 1
ATOM 672 N N . GLY B 2 12 ? -4.301 -9.006 -7.199 1.00 77.43 32 GLY B N 1
ATOM 673 C CA . GLY B 2 12 ? -3.385 -8.988 -6.038 1.00 76.81 32 GLY B CA 1
ATOM 674 C C . GLY B 2 12 ? -2.868 -7.589 -5.734 1.00 73.49 32 GLY B C 1
ATOM 675 O O . GLY B 2 12 ? -1.978 -7.442 -4.875 1.00 73.09 32 GLY B O 1
ATOM 676 N N . ILE B 2 13 ? -3.402 -6.568 -6.403 1.00 67.87 33 ILE B N 1
ATOM 677 C CA . ILE B 2 13 ? -2.990 -5.170 -6.141 1.00 62.57 33 ILE B CA 1
ATOM 678 C C . ILE B 2 13 ? -3.712 -4.654 -4.886 1.00 62.69 33 ILE B C 1
ATOM 679 O O . ILE B 2 13 ? -4.962 -4.602 -4.862 1.00 64.19 33 ILE B O 1
ATOM 684 N N . ASP B 2 14 ? -2.945 -4.251 -3.880 1.00 64.27 34 ASP B N 1
ATOM 685 C CA . ASP B 2 14 ? -3.455 -3.507 -2.701 1.00 66.47 34 ASP B CA 1
ATOM 686 C C . ASP B 2 14 ? -2.584 -2.266 -2.512 1.00 64.18 34 ASP B C 1
ATOM 687 O O . ASP B 2 14 ? -1.422 -2.421 -2.066 1.00 69.04 34 ASP B O 1
ATOM 692 N N . LEU B 2 15 ? -3.153 -1.095 -2.799 1.00 62.21 35 LEU B N 1
ATOM 693 C CA . LEU B 2 15 ? -2.469 0.220 -2.698 1.00 57.80 35 LEU B CA 1
ATOM 694 C C . LEU B 2 15 ? -2.028 0.498 -1.257 1.00 61.08 35 LEU B C 1
ATOM 695 O O . LEU B 2 15 ? -1.058 1.248 -1.083 1.00 58.37 35 LEU B O 1
ATOM 700 N N . SER B 2 16 ? -2.756 -0.010 -0.256 1.00 68.74 36 SER B N 1
ATOM 701 C CA . SER B 2 16 ? -2.459 0.224 1.180 1.00 70.04 36 SER B CA 1
ATOM 702 C C . SER B 2 16 ? -1.162 -0.504 1.544 1.00 71.06 36 SER B C 1
ATOM 703 O O . SER B 2 16 ? -0.585 -0.145 2.582 1.00 72.25 36 SER B O 1
ATOM 706 N N . ARG B 2 17 ? -0.721 -1.475 0.733 1.00 69.70 37 ARG B N 1
ATOM 707 C CA . ARG B 2 17 ? 0.544 -2.210 0.981 1.00 72.02 37 ARG B CA 1
ATOM 708 C C . ARG B 2 17 ? 1.513 -2.106 -0.218 1.00 67.65 37 ARG B C 1
ATOM 709 O O . ARG B 2 17 ? 2.434 -2.926 -0.293 1.00 69.15 37 ARG B O 1
ATOM 717 N N . GLU B 2 18 ? 1.357 -1.127 -1.125 1.00 59.17 38 GLU B N 1
ATOM 718 C CA . GLU B 2 18 ? 2.390 -0.815 -2.158 1.00 56.76 38 GLU B CA 1
ATOM 719 C C . GLU B 2 18 ? 3.525 -0.001 -1.513 1.00 53.69 38 GLU B C 1
ATOM 720 O O . GLU B 2 18 ? 3.219 0.804 -0.623 1.00 51.53 38 GLU B O 1
ATOM 726 N N . ARG B 2 19 ? 4.769 -0.165 -1.958 1.00 53.11 39 ARG B N 1
ATOM 727 C CA . ARG B 2 19 ? 5.887 0.685 -1.453 1.00 55.29 39 ARG B CA 1
ATOM 728 C C . ARG B 2 19 ? 5.645 2.093 -1.994 1.00 49.59 39 ARG B C 1
ATOM 729 O O . ARG B 2 19 ? 5.205 2.209 -3.137 1.00 42.76 39 ARG B O 1
ATOM 737 N N . ALA B 2 20 ? 5.840 3.098 -1.148 1.00 46.52 40 ALA B N 1
ATOM 738 C CA . ALA B 2 20 ? 5.629 4.514 -1.502 1.00 45.84 40 ALA B CA 1
ATOM 739 C C . ALA B 2 20 ? 6.446 4.844 -2.753 1.00 42.94 40 ALA B C 1
ATOM 740 O O . ALA B 2 20 ? 7.524 4.284 -2.993 1.00 43.63 40 ALA B O 1
ATOM 742 N N . PRO B 2 21 ? 5.948 5.776 -3.591 1.00 41.91 41 PRO B N 1
ATOM 743 C CA . PRO B 2 21 ? 6.730 6.287 -4.711 1.00 39.21 41 PRO B CA 1
ATOM 744 C C . PRO B 2 21 ? 7.967 7.054 -4.231 1.00 39.61 41 PRO B C 1
ATOM 745 O O . PRO B 2 21 ? 7.989 7.498 -3.089 1.00 37.85 41 PRO B O 1
ATOM 749 N N . ASN B 2 22 ? 8.900 7.276 -5.140 1.00 37.91 42 ASN B N 1
ATOM 750 C CA . ASN B 2 22 ? 10.043 8.193 -4.939 1.00 37.55 42 ASN B CA 1
ATOM 751 C C . ASN B 2 22 ? 9.559 9.580 -5.356 1.00 36.99 42 ASN 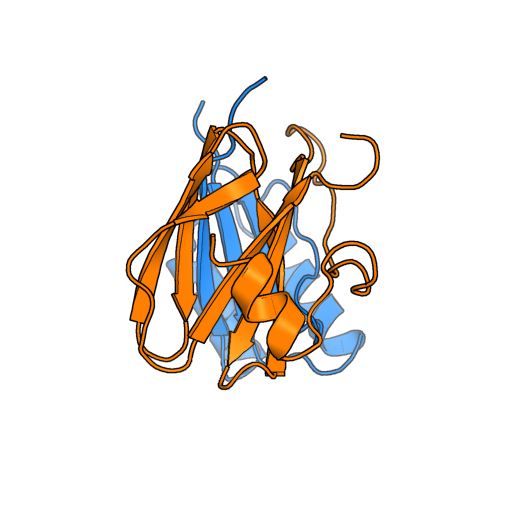B C 1
ATOM 752 O O . ASN B 2 22 ? 9.068 9.702 -6.483 1.00 35.01 42 ASN B O 1
ATOM 757 N N . PHE B 2 23 ? 9.671 10.559 -4.485 1.00 37.94 43 PHE B N 1
ATOM 758 C CA . PHE B 2 23 ? 9.256 11.942 -4.820 1.00 35.90 43 PHE B CA 1
ATOM 759 C C . PHE B 2 23 ? 9.928 12.902 -3.852 1.00 36.85 43 PHE B C 1
ATOM 760 O O . PHE B 2 23 ? 10.529 12.443 -2.905 1.00 37.75 43 PHE B O 1
ATOM 768 N N . VAL B 2 24 ? 9.788 14.209 -4.077 1.00 38.00 44 VAL B N 1
ATOM 769 C CA . VAL B 2 24 ? 10.199 15.217 -3.070 1.00 39.48 44 VAL B CA 1
ATOM 770 C C . VAL B 2 24 ? 8.986 16.106 -2.857 1.00 36.90 44 VAL B C 1
ATOM 771 O O . VAL B 2 24 ? 8.192 16.273 -3.806 1.00 41.24 44 VAL B O 1
ATOM 775 N N . ASP B 2 25 ? 8.846 16.576 -1.634 1.00 38.57 45 ASP B N 1
ATOM 776 C CA . ASP B 2 25 ? 7.997 17.740 -1.301 1.00 38.95 45 ASP B CA 1
ATOM 777 C C . ASP B 2 25 ? 8.842 18.972 -1.600 1.00 38.35 45 ASP B C 1
ATOM 778 O O . ASP B 2 25 ? 9.766 19.289 -0.855 1.00 38.32 45 ASP B O 1
ATOM 783 N N . HIS B 2 26 ? 8.488 19.659 -2.657 1.00 35.02 46 HIS B N 1
ATOM 784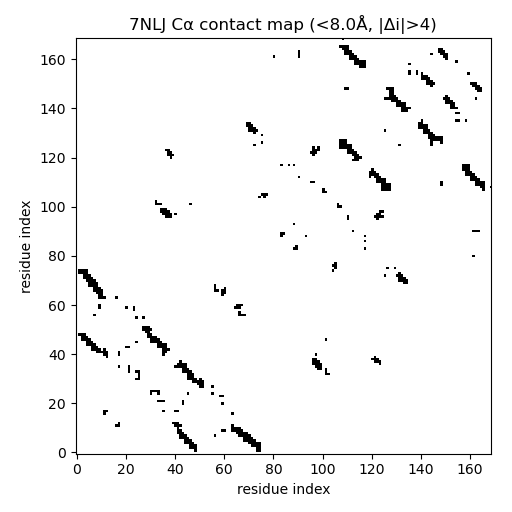 C CA . HIS B 2 26 ? 9.202 20.884 -3.086 1.00 36.13 46 HIS B CA 1
ATOM 785 C C . HIS B 2 26 ? 8.939 22.001 -2.091 1.00 38.47 46 HIS B C 1
ATOM 786 O O . HIS B 2 26 ? 7.823 22.191 -1.644 1.00 36.86 46 HIS B O 1
ATOM 793 N N . PRO B 2 27 ? 9.954 22.814 -1.795 1.00 41.89 47 PRO B N 1
ATOM 794 C CA . PRO B 2 27 ? 9.755 24.014 -0.986 1.00 44.24 47 PRO B CA 1
ATOM 795 C C . PRO B 2 27 ? 8.846 25.035 -1.695 1.00 44.39 47 PRO B C 1
ATOM 796 O O . PRO B 2 27 ? 8.899 25.126 -2.907 1.00 43.96 47 PRO B O 1
ATOM 800 N N . GLY B 2 28 ? 8.001 25.728 -0.927 1.00 46.62 48 GLY B N 1
ATOM 801 C CA . GLY B 2 28 ? 7.222 26.903 -1.375 1.00 48.24 48 GLY B CA 1
ATOM 802 C C . GLY B 2 28 ? 5.889 26.543 -2.019 1.00 46.42 48 GLY B C 1
ATOM 803 O O . GLY B 2 28 ? 5.148 27.463 -2.385 1.00 47.67 48 GLY B O 1
ATOM 804 N N . ILE B 2 29 ? 5.552 25.257 -2.145 1.00 44.01 49 ILE B N 1
ATOM 805 C CA . ILE B 2 29 ? 4.241 24.833 -2.697 1.00 42.12 49 ILE B CA 1
ATOM 806 C C . ILE B 2 29 ? 3.621 23.812 -1.745 1.00 42.43 49 ILE B C 1
ATOM 807 O O . ILE B 2 29 ? 4.323 23.181 -0.971 1.00 41.79 49 ILE B O 1
ATOM 812 N N . PRO B 2 30 ? 2.293 23.620 -1.765 1.00 42.96 50 PRO B N 1
ATOM 813 C CA . PRO B 2 30 ? 1.659 22.610 -0.919 1.00 43.40 50 PRO B CA 1
ATOM 814 C C . PRO B 2 30 ? 2.158 21.218 -1.299 1.00 40.65 50 PRO B C 1
ATOM 815 O O . PRO B 2 30 ? 2.322 20.914 -2.480 1.00 37.50 50 PRO B O 1
ATOM 819 N N . PRO B 2 31 ? 2.467 20.340 -0.327 1.00 39.89 51 PRO B N 1
ATOM 820 C CA . PRO B 2 31 ? 2.719 18.939 -0.644 1.00 39.72 51 PRO B CA 1
ATOM 821 C C . PRO B 2 31 ? 1.535 18.273 -1.351 1.00 38.12 51 PRO B C 1
ATOM 822 O O . PRO B 2 31 ? 0.418 18.513 -0.990 1.00 36.38 51 PRO B O 1
ATOM 826 N N . SER B 2 32 ? 1.835 17.382 -2.288 1.00 34.63 52 SER B N 1
ATOM 827 C CA . SER B 2 32 ? 0.831 16.551 -2.993 1.00 34.51 52 SER B CA 1
ATOM 828 C C . SER B 2 32 ? 0.280 15.556 -1.961 1.00 35.51 52 SER B C 1
ATOM 829 O O . SER B 2 32 ? 1.069 15.039 -1.159 1.00 36.78 52 SER B O 1
ATOM 832 N N . ASP B 2 33 ? -1.038 15.345 -1.958 1.00 35.57 53 ASP B N 1
ATOM 833 C CA . ASP B 2 33 ? -1.745 14.567 -0.917 1.00 38.11 53 ASP B CA 1
ATOM 834 C C . ASP B 2 33 ? -2.189 13.196 -1.451 1.00 39.18 53 ASP B C 1
ATOM 835 O O . ASP B 2 33 ? -2.733 12.431 -0.639 1.00 42.91 53 ASP B O 1
ATOM 840 N N . CYS B 2 34 ? -1.941 12.900 -2.731 1.00 36.39 54 CYS B N 1
ATOM 841 C CA . CYS B 2 34 ? -2.336 11.646 -3.413 1.00 37.26 54 CYS B CA 1
ATOM 842 C C . CYS B 2 34 ? -1.114 10.895 -3.943 1.00 35.87 54 CYS B C 1
ATOM 843 O O . CYS B 2 34 ? -0.139 11.522 -4.446 1.00 31.73 54 CYS B O 1
ATOM 846 N N . PHE B 2 35 ? -1.124 9.579 -3.798 1.00 34.63 55 PHE B N 1
ATOM 847 C CA . PHE B 2 35 ? -0.166 8.704 -4.501 1.00 35.17 55 PHE B CA 1
ATOM 848 C C . PHE B 2 35 ? -0.923 8.093 -5.677 1.00 34.99 55 PHE B C 1
ATOM 849 O O . PHE B 2 35 ? -2.162 7.848 -5.540 1.00 37.92 55 PHE B O 1
ATOM 857 N N . TRP B 2 36 ? -0.228 7.970 -6.803 1.00 33.39 56 TRP B N 1
ATOM 858 C CA . TRP B 2 36 ? -0.711 7.196 -7.969 1.00 32.72 56 TRP B CA 1
ATOM 859 C C . TRP B 2 36 ? 0.283 6.094 -8.270 1.00 33.17 56 TRP B C 1
ATOM 860 O O . TRP B 2 36 ? 1.549 6.274 -8.129 1.00 31.88 56 TRP B O 1
ATOM 871 N N . PHE B 2 37 ? -0.287 4.963 -8.667 1.00 34.08 57 PHE B N 1
ATOM 872 C CA . PHE B 2 37 ? 0.448 3.756 -9.063 1.00 34.38 57 PHE B CA 1
ATOM 873 C C . PHE B 2 37 ? 0.014 3.333 -10.471 1.00 36.40 57 PHE B C 1
ATOM 874 O O . PHE B 2 37 ? -1.213 3.274 -10.738 1.00 34.58 57 PHE B O 1
ATOM 882 N N . LEU B 2 38 ? 0.990 3.055 -11.338 1.00 35.58 58 LEU B N 1
ATOM 883 C CA . LEU B 2 38 ? 0.726 2.794 -12.767 1.00 35.15 58 LEU B CA 1
ATOM 884 C C . LEU B 2 38 ? 1.161 1.359 -13.086 1.00 36.81 58 LEU B C 1
ATOM 885 O O . LEU B 2 38 ? 2.329 1.043 -12.878 1.00 38.32 58 LEU B O 1
ATOM 890 N N . TYR B 2 39 ? 0.251 0.576 -13.648 1.00 38.37 59 TYR B N 1
ATOM 891 C CA . TYR B 2 39 ? 0.425 -0.878 -13.940 1.00 40.52 59 TYR B CA 1
ATOM 892 C C . TYR B 2 39 ? 0.225 -1.130 -15.432 1.00 42.00 59 TYR B C 1
ATOM 893 O O . TYR B 2 39 ? -0.677 -0.479 -16.037 1.00 38.38 59 TYR B O 1
ATOM 902 N N . LYS B 2 40 ? 1.034 -2.009 -16.015 1.00 43.89 60 LYS B N 1
ATOM 903 C CA . LYS B 2 40 ? 0.855 -2.518 -17.393 1.00 45.46 60 LYS B CA 1
ATOM 904 C C . LYS B 2 40 ? 0.651 -4.013 -17.290 1.00 49.60 60 LYS B C 1
ATOM 905 O O . LYS B 2 40 ? 1.517 -4.641 -16.641 1.00 49.14 60 LYS B O 1
ATOM 911 N N . ASN B 2 41 ? -0.440 -4.527 -17.877 1.00 46.94 61 ASN B N 1
ATOM 912 C CA . ASN B 2 41 ? -0.825 -5.953 -17.727 1.00 52.58 61 ASN B CA 1
ATOM 913 C C . ASN B 2 41 ? -0.705 -6.271 -16.234 1.00 53.86 61 ASN B C 1
ATOM 914 O O . ASN B 2 41 ? -0.156 -7.335 -15.878 1.00 55.20 61 ASN B O 1
ATOM 919 N N . TYR B 2 42 ? -1.136 -5.326 -15.390 1.00 53.33 62 TYR B N 1
ATOM 920 C CA . TYR B 2 42 ? -1.309 -5.502 -13.928 1.00 55.94 62 TYR B CA 1
ATOM 921 C C . TYR B 2 42 ? 0.044 -5.529 -13.212 1.00 53.97 62 TYR B C 1
ATOM 922 O O . TYR B 2 42 ? 0.033 -5.863 -12.025 1.00 55.80 62 TYR B O 1
ATOM 931 N N . VAL B 2 43 ? 1.147 -5.216 -13.901 1.00 51.10 63 VAL B N 1
ATOM 932 C CA . VAL B 2 43 ? 2.503 -5.169 -13.284 1.00 51.38 63 VAL B CA 1
ATOM 933 C C . VAL B 2 43 ? 2.863 -3.695 -13.062 1.00 48.44 63 VAL B C 1
ATOM 934 O O . VAL B 2 43 ? 2.753 -2.931 -14.020 1.00 44.59 63 VAL B O 1
ATOM 938 N N . ARG B 2 44 ? 3.258 -3.337 -11.836 1.00 48.89 64 ARG B N 1
ATOM 939 C CA . ARG B 2 44 ? 3.694 -1.954 -11.480 1.00 46.04 64 ARG B CA 1
ATOM 940 C C . ARG B 2 44 ? 4.822 -1.529 -12.414 1.00 44.60 64 ARG B C 1
ATOM 941 O O . ARG B 2 44 ? 5.858 -2.180 -12.422 1.00 44.90 64 ARG B O 1
ATOM 949 N N . GLN B 2 45 ? 4.673 -0.390 -13.078 1.00 40.60 65 GLN B N 1
ATOM 950 C CA . GLN B 2 45 ? 5.723 0.200 -13.948 1.00 41.64 65 GLN B CA 1
ATOM 951 C C . GLN B 2 45 ? 6.281 1.473 -13.295 1.00 37.98 65 GLN B C 1
ATOM 952 O O . GLN B 2 45 ? 7.416 1.837 -13.599 1.00 37.76 65 GLN B O 1
ATOM 958 N N . ASP B 2 46 ? 5.438 2.216 -12.593 1.00 37.49 66 ASP B N 1
ATOM 959 C CA . ASP B 2 46 ? 5.883 3.518 -12.023 1.00 34.92 66 ASP B CA 1
ATOM 960 C C . ASP B 2 46 ? 4.884 3.941 -10.955 1.00 34.16 66 ASP B C 1
ATOM 961 O O . ASP B 2 46 ? 3.798 3.364 -10.865 1.00 35.19 66 ASP B O 1
ATOM 966 N N . ALA B 2 47 ? 5.233 4.978 -10.199 1.00 31.92 67 ALA B N 1
ATOM 967 C CA . ALA B 2 47 ? 4.379 5.557 -9.159 1.00 30.73 67 ALA B CA 1
ATOM 968 C C . ALA B 2 47 ? 4.856 6.987 -8.940 1.00 29.64 67 ALA B C 1
ATOM 969 O O . ALA B 2 47 ? 6.033 7.296 -9.279 1.00 31.59 67 ALA B O 1
ATOM 971 N N . GLY B 2 48 ? 3.959 7.808 -8.420 1.00 30.92 68 GLY B N 1
ATOM 972 C CA . GLY B 2 48 ? 4.271 9.217 -8.138 1.00 32.21 68 GLY B CA 1
ATOM 973 C C . GLY B 2 48 ? 3.241 9.846 -7.261 1.00 31.73 68 GLY B C 1
ATOM 974 O O . GLY B 2 48 ? 2.473 9.125 -6.563 1.00 32.32 68 GLY B O 1
ATOM 975 N N . VAL B 2 49 ? 3.208 11.175 -7.263 1.00 28.69 69 VAL B N 1
ATOM 976 C CA . VAL B 2 49 ? 2.264 11.897 -6.401 1.00 29.25 69 VAL B CA 1
ATOM 977 C C . VAL B 2 49 ? 1.463 12.831 -7.291 1.00 27.96 69 VAL B C 1
ATOM 978 O O . VAL B 2 49 ? 1.926 13.115 -8.400 1.00 26.74 69 VAL B O 1
ATOM 982 N N . CYS B 2 50 ? 0.310 13.258 -6.813 1.00 32.70 70 CYS B N 1
ATOM 983 C CA . CYS B 2 50 ? -0.524 14.281 -7.494 1.00 30.11 70 CYS B CA 1
ATOM 984 C C . CYS B 2 50 ? -1.419 14.980 -6.480 1.00 32.84 70 CYS B C 1
ATOM 985 O O . CYS B 2 50 ? -1.493 14.509 -5.324 1.00 34.23 70 CYS B O 1
ATOM 988 N N . GLN B 2 51 ? -2.087 16.054 -6.889 1.00 33.20 71 GLN B N 1
ATOM 989 C CA . GLN B 2 51 ? -2.947 16.839 -5.966 1.00 34.15 71 GLN B CA 1
ATOM 990 C C . GLN B 2 51 ? -4.396 16.362 -6.135 1.00 34.57 71 GLN B C 1
ATOM 991 O O . GLN B 2 51 ? -4.825 16.128 -7.275 1.00 36.05 71 GLN B O 1
ATOM 997 N N . SER B 2 52 ? -5.081 16.171 -5.007 1.00 37.15 72 SER B N 1
ATOM 998 C CA . SER B 2 52 ? -6.514 15.805 -4.961 1.00 37.66 72 SER B CA 1
ATOM 999 C C . SER B 2 52 ? -7.359 16.904 -5.605 1.00 38.80 72 SER B C 1
ATOM 1000 O O . SER B 2 52 ? -6.962 18.086 -5.577 1.00 38.95 72 SER B O 1
ATOM 1003 N N . ASP B 2 53 ? -8.526 16.528 -6.126 1.00 39.71 73 ASP B N 1
ATOM 1004 C CA . ASP B 2 53 ? -9.531 17.470 -6.674 1.00 40.21 73 ASP B CA 1
ATOM 1005 C C . ASP B 2 53 ? -8.818 18.374 -7.668 1.00 39.71 73 ASP B C 1
ATOM 1006 O O . ASP B 2 53 ? -8.767 19.585 -7.424 1.00 40.95 73 ASP B O 1
ATOM 1011 N N . TRP B 2 54 ? -8.227 17.777 -8.707 1.00 37.22 74 TRP B N 1
ATOM 1012 C CA . TRP B 2 54 ? -7.343 18.452 -9.684 1.00 36.40 74 TRP B CA 1
ATOM 1013 C C . TRP B 2 54 ? -7.179 17.520 -10.891 1.00 34.13 74 TRP B C 1
ATOM 1014 O O . TRP B 2 54 ? -7.927 16.526 -11.029 1.00 34.78 74 TRP B O 1
ATOM 1025 N N . SER B 2 55 ? -6.185 17.767 -11.716 1.00 33.28 75 SER B N 1
ATOM 1026 C CA . SER B 2 55 ? -5.873 16.884 -12.849 1.00 32.68 75 SER B CA 1
ATOM 1027 C C . SER B 2 55 ? -4.406 17.071 -13.207 1.00 32.54 75 SER B C 1
ATOM 1028 O O . SER B 2 55 ? -3.795 18.061 -12.777 1.00 31.84 75 SER B O 1
ATOM 1031 N N . PHE B 2 56 ? -3.888 16.153 -14.001 1.00 28.64 76 PHE B N 1
ATOM 1032 C CA . PHE B 2 56 ? -2.531 16.251 -14.563 1.00 28.99 76 PHE B CA 1
ATOM 1033 C C . PHE B 2 56 ? -2.493 15.538 -15.894 1.00 28.87 76 PHE B C 1
ATOM 1034 O O . PHE B 2 56 ? -3.419 14.726 -16.199 1.00 30.89 76 PHE B O 1
ATOM 1042 N N . ASP B 2 57 ? -1.492 15.866 -16.688 1.00 27.56 77 ASP B N 1
ATOM 1043 C CA . ASP B 2 57 ? -1.267 15.202 -17.980 1.00 29.67 77 ASP B CA 1
ATOM 1044 C C . ASP B 2 57 ? -0.067 14.277 -17.799 1.00 26.33 77 ASP B C 1
ATOM 1045 O O . ASP B 2 57 ? 0.937 14.700 -17.196 1.00 26.15 77 ASP B O 1
ATOM 1050 N N . MET B 2 58 ? -0.099 13.063 -18.342 1.00 26.64 78 MET B N 1
ATOM 1051 C CA . MET B 2 58 ? 1.043 12.153 -18.250 1.00 28.86 78 MET B CA 1
ATOM 1052 C C . MET B 2 58 ? 1.188 11.364 -19.538 1.00 30.00 78 MET B C 1
ATOM 1053 O O . MET B 2 58 ? 0.164 11.043 -20.174 1.00 27.70 78 MET B O 1
ATOM 1058 N N . LYS B 2 59 ? 2.416 11.043 -19.895 1.00 28.73 79 LYS B N 1
ATOM 1059 C CA . LYS B 2 59 ? 2.706 10.181 -21.035 1.00 32.55 79 LYS B CA 1
ATOM 1060 C C . LYS B 2 59 ? 2.772 8.744 -20.521 1.00 33.58 79 LYS B C 1
ATOM 1061 O O . LYS B 2 59 ? 3.607 8.461 -19.653 1.00 34.65 79 LYS B O 1
ATOM 1067 N N . ILE B 2 60 ? 1.894 7.917 -21.061 1.00 33.06 80 ILE B N 1
ATOM 1068 C CA . ILE B 2 60 ? 1.783 6.460 -20.775 1.00 35.79 80 ILE B CA 1
ATOM 1069 C C . ILE B 2 60 ? 2.033 5.798 -22.114 1.00 35.64 80 ILE B C 1
ATOM 1070 O O . ILE B 2 60 ? 1.189 5.947 -22.997 1.00 35.50 80 ILE B O 1
ATOM 1075 N N . GLY B 2 61 ? 3.190 5.136 -22.254 1.00 40.69 81 GLY B N 1
ATOM 1076 C CA . GLY B 2 61 ? 3.655 4.561 -23.535 1.00 43.97 81 GLY B CA 1
ATOM 1077 C C . GLY B 2 61 ? 3.739 5.673 -24.567 1.00 43.04 81 GLY B C 1
ATOM 1078 O O . GLY B 2 61 ? 4.426 6.681 -24.271 1.00 42.33 81 GLY B O 1
ATOM 1079 N N . GLN B 2 62 ? 3.000 5.560 -25.672 1.00 44.50 82 GLN B N 1
ATOM 1080 C CA . GLN B 2 62 ? 3.022 6.530 -26.804 1.00 46.42 82 GLN B CA 1
ATOM 1081 C C . GLN B 2 62 ? 2.040 7.679 -26.571 1.00 40.94 82 GLN B C 1
ATOM 1082 O O . GLN B 2 62 ? 1.934 8.558 -27.464 1.00 42.19 82 GLN B O 1
ATOM 1088 N N . TYR B 2 63 ? 1.258 7.618 -25.492 1.00 36.31 83 TYR B N 1
ATOM 1089 C CA . TYR B 2 63 ? -0.010 8.379 -25.333 1.00 33.90 83 TYR B CA 1
ATOM 1090 C C . TYR B 2 63 ? 0.108 9.438 -24.247 1.00 31.23 83 TYR B C 1
ATOM 1091 O O . TYR B 2 63 ? 0.345 9.139 -23.054 1.00 30.63 83 TYR B O 1
ATOM 1100 N N . TRP B 2 64 ? -0.156 10.701 -24.621 1.00 30.86 84 TRP B N 1
ATOM 1101 C CA . TRP B 2 64 ? -0.468 11.740 -23.617 1.00 28.82 84 TRP B CA 1
ATOM 1102 C C . TRP B 2 64 ? -1.904 11.549 -23.158 1.00 28.66 84 TRP B C 1
ATOM 1103 O O . TRP B 2 64 ? -2.804 11.535 -24.019 1.00 30.63 84 TRP B O 1
ATOM 1114 N N . VAL B 2 65 ? -2.094 11.456 -21.870 1.00 27.75 85 VAL B N 1
ATOM 1115 C CA . VAL B 2 65 ? -3.406 11.235 -21.212 1.00 32.33 85 VAL B CA 1
ATOM 1116 C C . VAL B 2 65 ? -3.660 12.340 -20.199 1.00 30.90 85 VAL B C 1
ATOM 1117 O O . VAL B 2 65 ? -2.718 12.755 -19.516 1.00 32.51 85 VAL B O 1
ATOM 1121 N N . THR B 2 66 ? -4.909 12.757 -20.063 1.00 31.03 86 THR B N 1
ATOM 1122 C CA . THR B 2 66 ? -5.286 13.588 -18.904 1.00 31.38 86 THR B CA 1
ATOM 1123 C C . THR B 2 66 ? -5.881 12.677 -17.828 1.00 32.59 86 THR B C 1
ATOM 1124 O O . THR B 2 66 ? -6.776 11.874 -18.142 1.00 35.24 86 THR B O 1
ATOM 1128 N N . ILE B 2 67 ? -5.357 12.788 -16.625 1.00 30.26 87 ILE B N 1
ATOM 1129 C CA . ILE B 2 67 ? -5.797 12.054 -15.425 1.00 31.98 87 ILE B CA 1
ATOM 1130 C C . ILE B 2 67 ? -6.458 13.068 -14.505 1.00 33.38 87 ILE B C 1
ATOM 1131 O O . ILE B 2 67 ? -5.819 14.051 -14.074 1.00 32.26 87 ILE B O 1
ATOM 1136 N N . HIS B 2 68 ? -7.731 12.838 -14.223 1.00 33.64 88 HIS B N 1
ATOM 1137 C CA . HIS B 2 68 ? -8.504 13.580 -13.213 1.00 35.04 88 HIS B CA 1
ATOM 1138 C C . HIS B 2 68 ? -8.375 12.881 -11.864 1.00 34.74 88 HIS B C 1
ATOM 1139 O O . HIS B 2 68 ? -8.495 11.638 -11.797 1.00 34.98 88 HIS B O 1
ATOM 1146 N N . THR B 2 69 ? -8.190 13.675 -10.823 1.00 34.44 89 THR B N 1
ATOM 1147 C CA . THR B 2 69 ? -7.972 13.193 -9.437 1.00 35.26 89 THR B CA 1
ATOM 1148 C C . THR B 2 69 ? -9.099 13.790 -8.591 1.00 35.71 89 THR B C 1
ATOM 1149 O O . THR B 2 69 ? -9.138 15.034 -8.439 1.00 37.86 89 THR B O 1
ATOM 1153 N N . ASP B 2 70 ? -9.986 12.981 -8.050 1.00 38.97 90 ASP B N 1
ATOM 1154 C CA . ASP B 2 70 ? -11.136 13.568 -7.321 1.00 40.81 90 ASP B CA 1
ATOM 1155 C C . ASP B 2 70 ? -10.706 13.872 -5.873 1.00 43.65 90 ASP B C 1
ATOM 1156 O O . ASP B 2 70 ? -9.518 13.693 -5.529 1.00 43.79 90 ASP B O 1
ATOM 1161 N N . GLU B 2 71 ? -11.643 14.318 -5.042 1.00 46.16 91 GLU B N 1
ATOM 1162 C CA . GLU B 2 71 ? -11.323 14.823 -3.678 1.00 48.56 91 GLU B CA 1
ATOM 1163 C C . GLU B 2 71 ? -10.740 13.695 -2.840 1.00 45.39 91 GLU B C 1
ATOM 1164 O O . GLU B 2 71 ? -10.020 14.002 -1.910 1.00 47.47 91 GLU B O 1
ATOM 1170 N N . GLY B 2 72 ? -11.012 12.440 -3.192 1.00 44.69 92 GLY B N 1
ATOM 1171 C CA . GLY B 2 72 ? -10.502 11.278 -2.448 1.00 46.74 92 GLY B CA 1
ATOM 1172 C C . GLY B 2 72 ? -9.364 10.550 -3.146 1.00 44.88 92 GLY B C 1
ATOM 1173 O O . GLY B 2 72 ? -9.071 9.423 -2.737 1.00 45.28 92 GLY B O 1
ATOM 1174 N N . CYS B 2 73 ? -8.733 11.151 -4.161 1.00 44.11 93 CYS B N 1
ATOM 1175 C CA . CYS B 2 73 ? -7.568 10.593 -4.904 1.00 41.10 93 CYS B CA 1
ATOM 1176 C C . CYS B 2 73 ? -8.022 9.456 -5.833 1.00 42.03 93 CYS B C 1
ATOM 1177 O O . CYS B 2 73 ? -7.171 8.741 -6.354 1.00 40.76 93 CYS B O 1
ATOM 1180 N N . ARG B 2 74 ? -9.308 9.334 -6.120 1.00 40.82 94 ARG B N 1
ATOM 1181 C CA . ARG B 2 74 ? -9.718 8.386 -7.185 1.00 44.18 94 ARG B CA 1
ATOM 1182 C C . ARG B 2 74 ? -9.354 9.010 -8.550 1.00 39.24 94 ARG B C 1
ATOM 1183 O O . ARG B 2 74 ? -9.639 10.219 -8.791 1.00 39.62 94 ARG B O 1
ATOM 1191 N N . LEU B 2 75 ? -8.761 8.203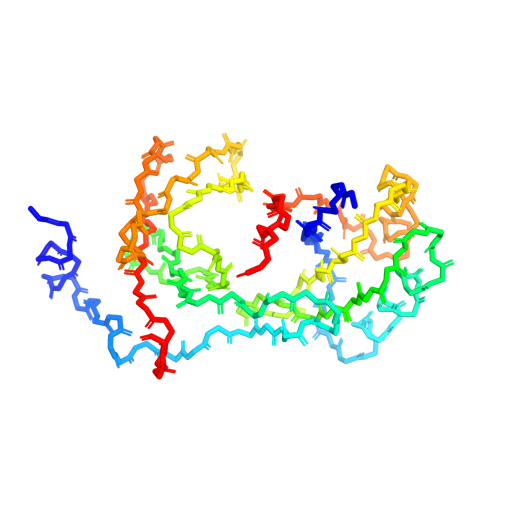 -9.417 1.00 37.70 95 LEU B N 1
ATOM 1192 C CA . LEU B 2 75 ? -8.248 8.633 -10.731 1.00 36.04 95 LEU B CA 1
ATOM 1193 C C . LEU B 2 75 ? -9.160 8.187 -11.868 1.00 37.70 95 LEU B C 1
ATOM 1194 O O . LEU B 2 75 ? -9.675 7.024 -11.886 1.00 39.42 95 LEU B O 1
ATOM 1199 N N . SER B 2 76 ? -9.368 9.071 -12.824 1.00 37.25 96 SER B N 1
ATOM 1200 C CA . SER B 2 76 ? -10.169 8.704 -14.014 1.00 37.60 96 SER B CA 1
ATOM 1201 C C . SER B 2 76 ? -9.536 9.318 -15.242 1.00 37.09 96 SER B C 1
ATOM 1202 O O . SER B 2 76 ? -8.759 10.285 -15.109 1.00 35.45 96 SER B O 1
ATOM 1205 N N . GLY B 2 77 ? -9.919 8.810 -16.408 1.00 36.22 97 GLY B N 1
ATOM 1206 C CA . GLY B 2 77 ? -9.256 9.250 -17.637 1.00 35.20 97 GLY B CA 1
ATOM 1207 C C . GLY B 2 77 ? -9.227 8.128 -18.647 1.00 38.62 97 GLY B C 1
ATOM 1208 O O . GLY B 2 77 ? -9.524 6.989 -18.260 1.00 42.05 97 GLY B O 1
ATOM 1209 N N . ILE B 2 78 ? -8.971 8.461 -19.910 1.00 35.74 98 ILE B N 1
ATOM 1210 C CA . ILE B 2 78 ? -8.947 7.482 -21.022 1.00 40.49 98 ILE B CA 1
ATOM 1211 C C . ILE B 2 78 ? -7.514 6.993 -21.124 1.00 39.39 98 ILE B C 1
ATOM 1212 O O . ILE B 2 78 ? -6.730 7.664 -21.786 1.00 40.19 98 ILE B O 1
ATOM 1217 N N . ILE B 2 79 ? -7.173 5.849 -20.564 1.00 36.11 99 ILE B N 1
ATOM 1218 C CA . ILE B 2 79 ? -5.741 5.488 -20.680 1.00 37.85 99 ILE B CA 1
ATOM 1219 C C . ILE B 2 79 ? -5.616 4.289 -21.598 1.00 37.01 99 ILE B C 1
ATOM 1220 O O . ILE B 2 79 ? -6.589 3.609 -21.861 1.00 35.26 99 ILE B O 1
ATOM 1225 N N . PRO B 2 80 ? -4.427 4.106 -22.195 1.00 35.64 100 PRO B N 1
ATOM 1226 C CA . PRO B 2 80 ? -4.260 3.113 -23.246 1.00 36.73 100 PRO B CA 1
ATOM 1227 C C . PRO B 2 80 ? -4.502 1.673 -22.771 1.00 35.45 100 PRO B C 1
ATOM 1228 O O . PRO B 2 80 ? -4.297 1.381 -21.614 1.00 35.09 100 PRO B O 1
ATOM 1232 N N . ALA B 2 81 ? -4.877 0.804 -23.700 1.00 35.93 101 ALA B N 1
ATOM 1233 C CA . ALA B 2 81 ? -5.174 -0.623 -23.455 1.00 38.81 101 ALA B CA 1
ATOM 1234 C C . ALA B 2 81 ? -3.953 -1.261 -22.783 1.00 40.25 101 ALA B C 1
ATOM 1235 O O . ALA B 2 81 ? -2.862 -0.974 -23.209 1.00 41.76 101 ALA B O 1
ATOM 1237 N N . GLY B 2 82 ? -4.166 -2.061 -21.742 1.00 42.27 102 GLY B N 1
ATOM 1238 C CA . GLY B 2 82 ? -3.091 -2.779 -21.030 1.00 45.94 102 GLY B CA 1
ATOM 1239 C C . GLY B 2 82 ? -2.648 -2.019 -19.803 1.00 45.11 102 GLY B C 1
ATOM 1240 O O . GLY B 2 82 ? -2.064 -2.657 -18.877 1.00 47.61 102 GLY B O 1
ATOM 1241 N N . TRP B 2 83 ? -2.948 -0.712 -19.731 1.00 40.26 103 TRP B N 1
ATOM 1242 C CA . TRP B 2 83 ? -2.505 0.106 -18.587 1.00 38.75 103 TRP B CA 1
ATOM 1243 C C . TRP B 2 83 ? -3.654 0.333 -17.603 1.00 38.54 103 TRP B C 1
ATOM 1244 O O . TRP B 2 83 ? -4.813 0.366 -18.013 1.00 38.30 103 TRP B O 1
ATOM 1255 N N . LEU B 2 84 ? -3.312 0.551 -16.345 1.00 36.26 104 LEU B N 1
ATOM 1256 C CA . LEU B 2 84 ? -4.223 0.795 -15.214 1.00 37.33 104 LEU B CA 1
ATOM 1257 C C . LEU B 2 84 ? -3.547 1.833 -14.323 1.00 35.96 104 LEU B C 1
ATOM 1258 O O . LEU B 2 84 ? -2.361 1.677 -14.053 1.00 35.36 104 LEU B O 1
ATOM 1263 N N . ILE B 2 85 ? -4.229 2.904 -13.942 1.00 34.82 105 ILE B N 1
ATOM 1264 C CA . ILE B 2 85 ? -3.624 3.843 -12.959 1.00 31.94 105 ILE B CA 1
ATOM 1265 C C . ILE B 2 85 ? -4.575 3.955 -11.759 1.00 34.51 105 ILE B C 1
ATOM 1266 O O . ILE B 2 85 ? -5.809 4.046 -11.959 1.00 35.16 105 ILE B O 1
ATOM 1271 N N . LEU B 2 86 ? -4.041 3.887 -10.527 1.00 34.03 106 LEU B N 1
ATOM 1272 C CA . LEU B 2 86 ? -4.879 3.826 -9.303 1.00 35.34 106 LEU B CA 1
ATOM 1273 C C . LEU B 2 86 ? -4.331 4.816 -8.286 1.00 34.13 106 LEU B C 1
ATOM 1274 O O . LEU B 2 86 ? -3.093 4.909 -8.148 1.00 34.52 106 LEU B O 1
ATOM 1279 N N . GLY B 2 87 ? -5.228 5.504 -7.607 1.00 37.00 107 GLY B N 1
ATOM 1280 C CA . GLY B 2 87 ? -4.881 6.548 -6.629 1.00 37.62 107 GLY B CA 1
ATOM 1281 C C . GLY B 2 87 ? -5.378 6.245 -5.229 1.00 40.81 107 GLY B C 1
ATOM 1282 O O . GLY B 2 87 ? -6.366 5.540 -5.046 1.00 39.10 107 GLY B O 1
ATOM 1283 N N . ILE B 2 88 ? -4.690 6.823 -4.260 1.00 39.95 108 ILE B N 1
ATOM 1284 C CA . ILE B 2 88 ? -5.015 6.679 -2.826 1.00 41.13 108 ILE B CA 1
ATOM 1285 C C . ILE B 2 88 ? -4.476 7.921 -2.108 1.00 39.99 108 ILE B C 1
ATOM 1286 O O . ILE B 2 88 ? -3.510 8.569 -2.595 1.00 39.55 108 ILE B O 1
ATOM 1291 N N . LYS B 2 89 ? -5.092 8.264 -0.992 1.00 41.93 109 LYS B N 1
ATOM 1292 C CA . LYS B 2 89 ? -4.583 9.375 -0.179 1.00 42.05 109 LYS B CA 1
ATOM 1293 C C . LYS B 2 89 ? -3.180 9.002 0.287 1.00 40.13 109 LYS B C 1
ATOM 1294 O O . LYS B 2 89 ? -2.957 7.878 0.823 1.00 41.19 109 LYS B O 1
ATOM 1300 N N . ARG B 2 90 ? -2.282 9.951 0.144 1.00 38.53 110 ARG B N 1
ATOM 1301 C CA . ARG B 2 90 ? -0.987 9.830 0.831 1.00 41.49 110 ARG B CA 1
ATOM 1302 C C . ARG B 2 90 ? -1.240 9.616 2.321 1.00 44.15 110 ARG B C 1
ATOM 1303 O O . ARG B 2 90 ? -2.195 10.218 2.927 1.00 44.41 110 ARG B O 1
ATOM 1311 N N . LEU B 2 91 ? -0.482 8.706 2.922 1.00 46.68 111 LEU B N 1
ATOM 1312 C CA . LEU B 2 91 ? -0.736 8.312 4.300 1.00 50.55 111 LEU B CA 1
ATOM 1313 C C . LEU B 2 91 ? -0.566 9.546 5.209 1.00 50.66 111 LEU B C 1
ATOM 1314 O O . LEU B 2 91 ? 0.474 10.227 5.107 1.00 47.65 111 LEU B O 1
ATOM 1319 N N 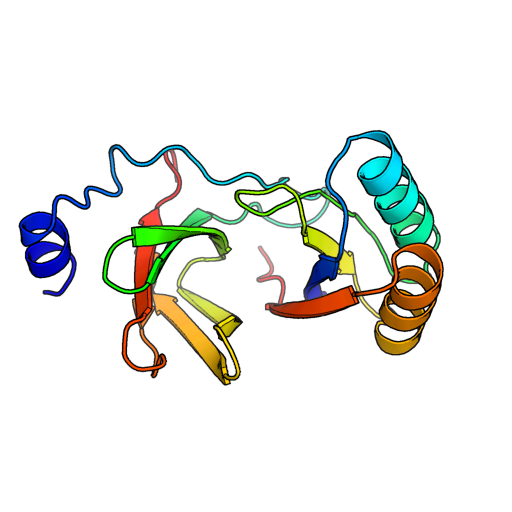. GLY B 2 92 ? -1.574 9.842 6.033 1.00 50.45 112 GLY B N 1
ATOM 1320 C CA . GLY B 2 92 ? -1.601 11.011 6.940 1.00 52.60 112 GLY B CA 1
ATOM 1321 C C . GLY B 2 92 ? -2.191 12.252 6.276 1.00 49.13 112 GLY B C 1
ATOM 1322 O O . GLY B 2 92 ? -2.314 13.305 6.952 1.00 49.65 112 GLY B O 1
ATOM 1323 N N . PHE B 2 93 ? -2.661 12.134 5.043 1.00 45.57 113 PHE B N 1
ATOM 1324 C CA . PHE B 2 93 ? -3.458 13.199 4.389 1.00 46.17 113 PHE B CA 1
ATOM 1325 C C . PHE B 2 93 ? -4.922 12.779 4.266 1.00 50.18 113 PHE B C 1
ATOM 1326 O O . PHE B 2 93 ? -5.274 11.624 4.432 1.00 51.11 113 PHE B O 1
#

Sequence (169 aa):
GPKQKIVIKATMSNAKSRAQAMVLASKANGVGSSVVGITGDLKDQLEVVGVGIDIACLVRCLRKKLRYAEIVKVEEVKDKNEYLDAKKHGIDLSRERAPNFVDHPGIPPSDCFWFLYKNYVRQDAGVCQSDWSFDMKIGQYWVTIHTDEGCRLSGIIPAGWLILGIKRLGF

Solvent-accessible surface area: 9098 Å² total; per-residue (Å²): 94,110,76,60,6,4,5,0,64,2,78,5,95,76,79,150,18,44,50,63,1,54,80,45,0,64,163,28,129,35,22,68,18,23,1,29,13,0,24,127,86,27,11,0,10,0,5,6,92,68,14,88,44,56,62,3,4,134,53,0,94,182,105,19,221,87,1,43,55,9,7,40,1,71,14,60,95,220,118,55,67,126,52,2,104,164,94,61,14,33,18,91,175,47,161,60,8,46,50,57,73,8,102,76,19,49,67,4,24,0,24,9,2,11,3,85,97,86,95,39,79,14,1,3,10,0,9,15,75,95,42,4,58,10,57,2,42,148,126,122,11,58,0,94,3,61,122,50,0,106,16,66,42,164,38,24,106,39,50,41,14,3,1,47,68,34,172,84,114

Radius of gyration: 15.72 Å; Cα contacts (8 Å, |Δi|>4): 368; chains: 2; bounding box: 42×43×34 Å

Foldseek 3Di:
DKKKKWKKFFPDQDPVLLVVLQVLQVPFPFFPHKDQDDPRSRMIITMGPPGPVVVSQVVRCVSGVDMDIDDMDMDDDD/DCCVVLVVVVDDPVPDDAADDDQDPPDDGFFKKKFKFFLSHTDHIDGHHEQAWDWDDDPNDIWIWGQHNARAIDTDDDPRMDMGMGTDPPD

Nearest PDB structures (foldseek):
  7nlj-assembly1_A  TM=1.013E+00  e=1.847E-17  Setaria italica
  8b2r-assembly1_A  TM=9.553E-01  e=1.173E-10  Oryza sativa
  6r8k-assembly1_B  TM=9.533E-01  e=4.041E-10  Oryza sativa Japonica Group
  5zng-assembly1_A  TM=9.549E-01  e=5.319E-10  Oryza sativa Japonica Group
  6fu9-assembly1_A  TM=9.531E-01  e=1.132E-09  Oryza sativa Japonica Group